Protein AF-A0AA47BUN8-F1 (afdb_monomer_lite)

pLDDT: mean 76.56, std 12.08, range [36.09, 88.44]

Structure (mmCIF, N/CA/C/O backbone):
data_AF-A0AA47BUN8-F1
#
_entry.id   AF-A0AA47BUN8-F1
#
loop_
_atom_site.group_PDB
_atom_site.id
_atom_site.type_symbol
_atom_site.label_atom_id
_atom_site.label_alt_id
_atom_site.label_comp_id
_atom_site.label_asym_i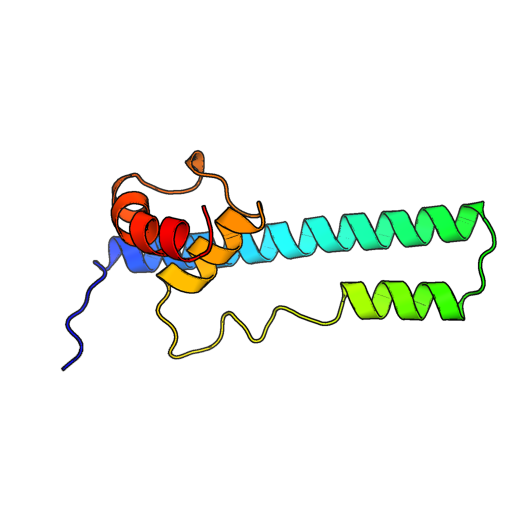d
_atom_site.label_entity_id
_atom_site.label_seq_id
_atom_site.pdbx_PDB_ins_code
_atom_site.Cartn_x
_atom_site.Cartn_y
_atom_site.Cartn_z
_atom_site.occupancy
_atom_site.B_iso_or_equiv
_atom_site.auth_seq_id
_atom_site.auth_comp_id
_atom_site.auth_asym_id
_atom_site.auth_atom_id
_atom_site.pdbx_PDB_model_num
ATOM 1 N N . MET A 1 1 ? 14.865 -19.195 -18.957 1.00 36.09 1 MET A N 1
ATOM 2 C CA . MET A 1 1 ? 15.720 -17.996 -19.086 1.00 36.09 1 MET A CA 1
ATOM 3 C C . MET A 1 1 ? 14.791 -16.784 -18.978 1.00 36.09 1 MET A C 1
ATOM 5 O O . MET A 1 1 ? 14.106 -16.490 -19.942 1.00 36.09 1 MET A O 1
ATOM 9 N N . ARG A 1 2 ? 14.596 -16.196 -17.783 1.00 43.25 2 ARG A N 1
ATOM 10 C CA . ARG A 1 2 ? 13.704 -15.027 -17.617 1.00 43.25 2 ARG A CA 1
ATOM 11 C C . ARG A 1 2 ? 14.529 -13.775 -17.889 1.00 43.25 2 ARG A C 1
ATOM 13 O O . ARG A 1 2 ? 15.339 -13.382 -17.049 1.00 43.25 2 ARG A O 1
ATOM 20 N N . GLU A 1 3 ? 14.393 -13.233 -19.094 1.00 45.75 3 GLU A N 1
ATOM 21 C CA . GLU A 1 3 ? 15.012 -11.970 -19.490 1.00 45.75 3 GLU A CA 1
ATOM 22 C C . GLU A 1 3 ? 14.672 -10.878 -18.472 1.00 45.75 3 GLU A C 1
ATOM 24 O O . GLU A 1 3 ? 13.587 -10.843 -17.889 1.00 45.75 3 GLU A O 1
ATOM 29 N N . ARG A 1 4 ? 15.650 -10.022 -18.178 1.00 57.88 4 ARG A N 1
ATOM 30 C CA . ARG A 1 4 ? 15.525 -8.962 -17.177 1.00 57.88 4 ARG A CA 1
ATOM 31 C C . ARG A 1 4 ? 14.574 -7.881 -17.719 1.00 57.88 4 ARG A C 1
ATOM 33 O O . ARG A 1 4 ? 15.043 -6.900 -18.273 1.00 57.88 4 ARG A O 1
ATOM 40 N N . VAL A 1 5 ? 13.262 -8.061 -17.529 1.00 67.50 5 VAL A N 1
ATOM 41 C CA . VAL A 1 5 ? 12.190 -7.120 -17.939 1.00 67.50 5 VAL A CA 1
ATOM 42 C C . VAL A 1 5 ? 12.424 -5.704 -17.395 1.00 67.50 5 VAL A C 1
ATOM 44 O O . VAL A 1 5 ? 12.087 -4.716 -18.036 1.00 67.50 5 VAL A O 1
ATOM 47 N N . TYR A 1 6 ? 13.063 -5.602 -16.228 1.00 71.44 6 TYR A N 1
ATOM 48 C CA . TYR A 1 6 ? 13.366 -4.334 -15.574 1.00 71.44 6 TYR A CA 1
ATOM 49 C C . TYR A 1 6 ? 14.843 -3.972 -15.669 1.00 71.44 6 TYR A C 1
ATOM 51 O O . TYR A 1 6 ? 15.710 -4.771 -15.283 1.00 71.44 6 TYR A O 1
ATOM 59 N N . SER A 1 7 ? 15.108 -2.726 -16.072 1.00 83.69 7 SER A N 1
ATOM 60 C CA . SER A 1 7 ? 16.420 -2.097 -15.914 1.00 83.69 7 SER A CA 1
ATOM 61 C C . SER A 1 7 ? 16.815 -2.030 -14.433 1.00 83.69 7 SER A C 1
ATOM 63 O O . SER A 1 7 ? 15.968 -2.072 -13.536 1.00 83.69 7 SER A O 1
ATOM 65 N N . GLN A 1 8 ? 18.113 -1.909 -14.145 1.00 81.56 8 GLN A N 1
ATOM 66 C CA . GLN A 1 8 ? 18.581 -1.796 -12.760 1.00 81.56 8 GLN A CA 1
ATOM 67 C C . GLN A 1 8 ? 18.005 -0.555 -12.057 1.00 81.56 8 GLN A C 1
ATOM 69 O O . GLN A 1 8 ? 17.652 -0.627 -10.883 1.00 81.56 8 GLN A O 1
ATOM 74 N N . ALA A 1 9 ? 17.860 0.556 -12.787 1.00 82.50 9 ALA A N 1
ATOM 75 C CA . ALA A 1 9 ? 17.249 1.780 -12.277 1.00 82.50 9 ALA A CA 1
ATOM 76 C C . ALA A 1 9 ? 15.786 1.550 -11.862 1.00 82.50 9 ALA A C 1
ATOM 78 O O . ALA A 1 9 ? 15.406 1.900 -10.748 1.00 82.50 9 ALA A O 1
ATOM 79 N N . MET A 1 10 ? 15.003 0.860 -12.697 1.00 81.94 10 MET A N 1
ATOM 80 C CA . MET A 1 10 ? 13.608 0.519 -12.394 1.00 81.94 10 MET A CA 1
ATOM 81 C C . MET A 1 10 ? 13.483 -0.422 -11.201 1.00 81.94 10 MET A C 1
ATOM 83 O O . MET A 1 10 ? 12.607 -0.246 -10.368 1.00 81.94 10 MET A O 1
ATOM 87 N N . ARG A 1 11 ? 14.371 -1.412 -11.061 1.00 82.06 11 ARG A N 1
ATOM 88 C CA . ARG A 1 11 ? 14.357 -2.299 -9.884 1.00 82.06 11 ARG A CA 1
ATOM 89 C C . ARG A 1 11 ? 14.596 -1.530 -8.589 1.00 82.06 11 ARG A C 1
ATOM 91 O O . ARG A 1 11 ? 13.952 -1.814 -7.580 1.00 82.06 11 ARG A O 1
ATOM 98 N N . ASN A 1 12 ? 15.511 -0.564 -8.623 1.00 84.38 12 ASN A N 1
ATOM 99 C CA . ASN A 1 12 ? 15.780 0.302 -7.481 1.00 84.38 12 ASN A CA 1
ATOM 100 C C . ASN A 1 12 ? 14.563 1.189 -7.171 1.00 84.38 12 ASN A C 1
ATOM 102 O O . ASN A 1 12 ? 14.189 1.317 -6.006 1.00 84.38 12 ASN A O 1
ATOM 106 N N . GLU A 1 13 ? 13.918 1.740 -8.202 1.00 84.88 13 GLU A N 1
ATOM 107 C CA . GLU A 1 13 ? 12.698 2.538 -8.061 1.00 84.88 13 GLU A CA 1
ATOM 108 C C . GLU A 1 13 ? 11.539 1.711 -7.489 1.00 84.88 13 GLU A C 1
ATOM 110 O O . GLU A 1 13 ? 10.976 2.090 -6.467 1.00 84.88 13 GLU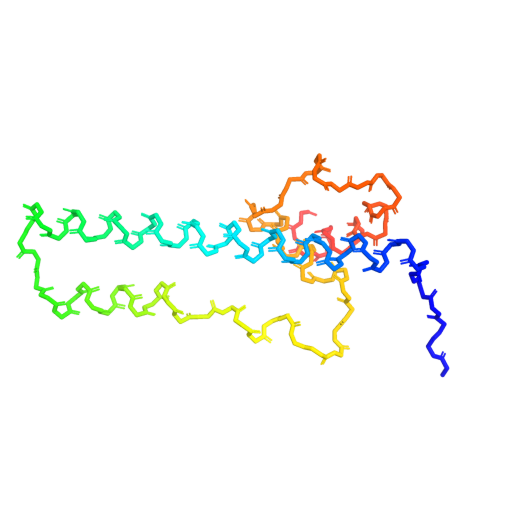 A O 1
ATOM 115 N N . LEU A 1 14 ? 11.242 0.542 -8.064 1.00 84.19 14 LEU A N 1
ATOM 116 C CA . LEU A 1 14 ? 10.216 -0.380 -7.570 1.00 84.19 14 LEU A CA 1
ATOM 117 C C . LEU A 1 14 ? 10.475 -0.755 -6.109 1.00 84.19 14 LEU A C 1
ATOM 119 O O . LEU A 1 14 ? 9.558 -0.722 -5.300 1.00 84.19 14 LEU A O 1
ATOM 123 N N . SER A 1 15 ? 11.725 -1.031 -5.728 1.00 83.50 15 SER A N 1
ATOM 124 C CA . SER A 1 15 ? 12.088 -1.292 -4.328 1.00 83.50 15 SER A CA 1
ATOM 125 C C . SER A 1 15 ? 11.802 -0.104 -3.402 1.00 83.50 15 SER A C 1
ATOM 127 O O . SER A 1 15 ? 11.287 -0.286 -2.296 1.00 83.50 15 SER A O 1
ATOM 129 N N . SER A 1 16 ? 12.083 1.119 -3.856 1.00 86.38 16 SER A N 1
ATOM 130 C CA . SER A 1 16 ? 11.745 2.343 -3.122 1.00 86.38 16 SER A CA 1
ATOM 131 C C . SER A 1 16 ? 10.229 2.517 -2.974 1.00 86.38 16 SER A C 1
ATOM 133 O O . SER A 1 16 ? 9.734 2.753 -1.871 1.00 86.38 16 SER A O 1
ATOM 135 N N . LEU A 1 17 ? 9.482 2.314 -4.062 1.00 85.75 17 LEU A N 1
ATOM 136 C CA . LEU A 1 17 ? 8.023 2.398 -4.088 1.00 85.75 17 LEU A CA 1
ATOM 137 C C . LEU A 1 17 ? 7.371 1.349 -3.191 1.00 85.75 17 LEU A C 1
ATOM 139 O O . LEU A 1 17 ? 6.422 1.671 -2.482 1.00 85.75 17 LEU A O 1
ATOM 143 N N . MET A 1 18 ? 7.905 0.124 -3.155 1.00 83.38 18 MET A N 1
ATOM 144 C CA . MET A 1 18 ? 7.431 -0.919 -2.245 1.00 83.38 18 MET A CA 1
ATOM 145 C C . MET A 1 18 ? 7.567 -0.464 -0.787 1.00 83.38 18 MET A C 1
ATOM 147 O O . MET A 1 18 ? 6.615 -0.564 -0.019 1.00 83.38 18 MET A O 1
ATOM 151 N N . LYS A 1 19 ? 8.714 0.109 -0.401 1.00 83.31 19 LYS A N 1
ATOM 152 C CA . LYS A 1 19 ? 8.905 0.644 0.959 1.00 83.31 19 LYS A CA 1
ATOM 153 C C . LYS A 1 19 ? 7.940 1.789 1.268 1.00 83.31 19 LYS A C 1
ATOM 155 O O . LYS A 1 19 ? 7.371 1.829 2.357 1.00 83.31 19 LYS A O 1
ATOM 160 N N . LEU A 1 20 ? 7.749 2.707 0.320 1.00 85.69 20 LEU A N 1
ATOM 161 C CA . LEU A 1 20 ? 6.835 3.837 0.478 1.00 85.69 20 LEU A CA 1
ATOM 162 C C . LEU A 1 20 ? 5.383 3.370 0.647 1.00 85.69 20 LEU A C 1
ATOM 164 O O . LEU A 1 20 ? 4.701 3.821 1.567 1.00 85.69 20 LEU A O 1
ATOM 168 N N . ALA A 1 21 ? 4.937 2.442 -0.201 1.00 83.62 21 ALA A N 1
ATOM 169 C CA . ALA A 1 21 ? 3.608 1.846 -0.139 1.00 83.62 21 ALA A CA 1
ATOM 170 C C . ALA A 1 21 ? 3.372 1.148 1.205 1.00 83.62 21 ALA A C 1
ATOM 172 O O . ALA A 1 21 ? 2.359 1.414 1.848 1.00 83.62 21 ALA A O 1
ATOM 173 N N . THR A 1 22 ? 4.331 0.342 1.671 1.00 82.12 22 THR A N 1
ATOM 174 C CA . THR A 1 22 ? 4.267 -0.331 2.978 1.00 82.12 22 THR A CA 1
ATOM 175 C C . THR A 1 22 ? 4.138 0.667 4.126 1.00 82.12 22 THR A C 1
ATOM 177 O O . THR A 1 22 ? 3.299 0.493 5.010 1.00 82.12 22 THR A O 1
ATOM 180 N N . ASN A 1 23 ? 4.923 1.747 4.107 1.00 84.06 23 ASN A N 1
ATOM 181 C CA . ASN A 1 23 ? 4.868 2.767 5.153 1.00 84.06 23 ASN A CA 1
ATOM 182 C C . ASN A 1 23 ? 3.517 3.498 5.168 1.00 84.06 23 ASN A C 1
ATOM 184 O O . ASN A 1 23 ? 2.905 3.641 6.227 1.00 84.06 23 ASN A O 1
ATOM 188 N N . ARG A 1 24 ? 3.017 3.916 3.999 1.00 86.69 24 ARG A N 1
ATOM 189 C CA . ARG A 1 24 ? 1.716 4.597 3.879 1.00 86.69 24 ARG A CA 1
ATOM 190 C C . ARG A 1 24 ? 0.550 3.677 4.220 1.00 86.69 24 ARG A C 1
ATOM 192 O O . ARG A 1 24 ? -0.431 4.108 4.829 1.00 86.69 24 ARG A O 1
ATOM 199 N N . GLU A 1 25 ? 0.647 2.403 3.860 1.00 84.31 25 GLU A N 1
ATOM 200 C CA . GLU A 1 25 ? -0.318 1.395 4.271 1.00 84.31 25 GLU A CA 1
ATOM 201 C C . GLU A 1 25 ? -0.363 1.261 5.798 1.00 84.31 25 GLU A C 1
ATOM 203 O O . GLU A 1 25 ? -1.450 1.335 6.388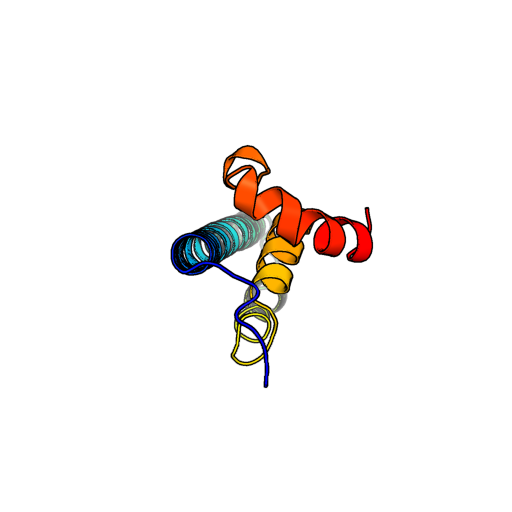 1.00 84.31 25 GLU A O 1
ATOM 208 N N . ALA A 1 26 ? 0.800 1.106 6.436 1.00 81.62 26 ALA A N 1
ATOM 209 C CA . AL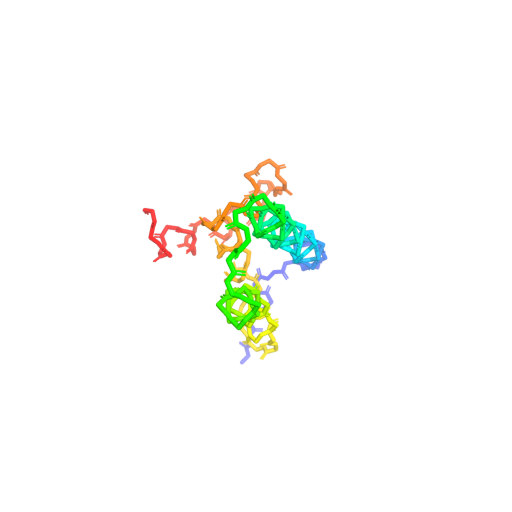A A 1 26 ? 0.910 1.022 7.887 1.00 81.62 26 ALA A CA 1
ATOM 210 C C . ALA A 1 26 ? 0.320 2.270 8.561 1.00 81.62 26 ALA A C 1
ATOM 212 O O . ALA A 1 26 ? -0.479 2.149 9.490 1.00 81.62 26 ALA A O 1
ATOM 213 N N . GLU A 1 27 ? 0.618 3.463 8.048 1.00 85.56 27 GLU A N 1
ATOM 214 C CA . GLU A 1 27 ? 0.077 4.722 8.564 1.00 85.56 27 GLU A CA 1
ATOM 215 C C . GLU A 1 27 ? -1.455 4.798 8.439 1.00 85.56 27 GLU A C 1
ATOM 217 O O . GLU A 1 27 ? -2.151 5.090 9.418 1.00 85.56 27 GLU A O 1
ATOM 222 N N . LYS A 1 28 ? -2.021 4.461 7.271 1.00 84.62 28 LYS A N 1
ATOM 223 C CA . LYS A 1 28 ? -3.481 4.447 7.057 1.00 84.62 28 LYS A CA 1
ATOM 224 C C . LYS A 1 28 ? -4.173 3.489 8.029 1.00 84.62 28 LYS A C 1
ATOM 226 O O . LYS A 1 28 ? -5.256 3.793 8.536 1.00 84.62 28 LYS A O 1
ATOM 231 N N . ARG A 1 29 ? -3.556 2.341 8.316 1.00 81.06 29 ARG A N 1
ATOM 232 C CA . ARG A 1 29 ? -4.068 1.356 9.283 1.00 81.06 29 ARG A CA 1
ATOM 233 C C . ARG A 1 29 ? -3.974 1.854 10.712 1.00 81.06 29 ARG A C 1
ATOM 235 O O . ARG A 1 29 ? -4.969 1.778 11.428 1.00 81.06 29 ARG A O 1
ATOM 242 N N . LEU A 1 30 ? -2.837 2.419 11.109 1.00 84.19 30 LEU A N 1
ATOM 243 C CA . LEU A 1 30 ? -2.668 3.033 12.426 1.00 84.19 30 LEU A CA 1
ATOM 244 C C . LEU A 1 30 ? -3.703 4.140 12.655 1.00 84.19 30 LEU A C 1
ATOM 246 O O . LEU A 1 30 ? -4.311 4.201 13.723 1.00 84.19 30 LEU A O 1
ATOM 250 N N . ASN A 1 31 ? -3.999 4.944 11.633 1.00 86.19 31 ASN A N 1
ATOM 251 C CA . ASN A 1 31 ? -5.048 5.963 11.689 1.00 86.19 31 ASN A CA 1
ATOM 252 C C . ASN A 1 31 ? -6.454 5.360 11.862 1.00 86.19 31 ASN A C 1
ATOM 254 O O . ASN A 1 31 ? -7.250 5.864 12.667 1.00 86.19 31 ASN A O 1
ATOM 258 N N . LYS A 1 32 ? -6.763 4.247 11.181 1.00 84.75 32 LYS A N 1
ATOM 259 C CA . LYS A 1 32 ? -8.020 3.502 11.387 1.00 84.75 32 LYS A CA 1
ATOM 260 C C . LYS A 1 32 ? -8.110 2.926 12.802 1.00 84.75 32 LYS A C 1
ATOM 262 O O . LYS A 1 32 ? -9.117 3.139 13.472 1.00 84.75 32 LYS A O 1
ATOM 267 N N . ILE A 1 33 ? -7.052 2.274 13.286 1.00 84.12 33 ILE A N 1
ATOM 268 C CA . ILE A 1 33 ? -6.973 1.719 14.647 1.00 84.12 33 ILE A CA 1
ATOM 269 C C . ILE A 1 33 ? -7.150 2.831 15.689 1.00 84.12 33 ILE A C 1
ATOM 271 O O . ILE A 1 33 ? -7.972 2.708 16.596 1.00 84.12 33 ILE A O 1
ATOM 275 N N . SER A 1 34 ? -6.454 3.957 15.526 1.00 85.56 34 SER A N 1
ATOM 276 C CA . SER A 1 34 ? -6.587 5.137 16.388 1.00 85.56 34 SER A CA 1
ATOM 277 C C . SER A 1 34 ? -8.029 5.653 16.422 1.00 85.56 34 SER A C 1
ATOM 279 O O . SER A 1 34 ? -8.571 5.937 17.492 1.00 85.56 34 SER A O 1
ATOM 281 N N . THR A 1 35 ? -8.700 5.695 15.269 1.00 86.88 35 THR A N 1
ATOM 282 C CA . THR A 1 35 ? -10.119 6.072 15.168 1.00 86.88 35 THR A CA 1
ATOM 283 C C . THR A 1 35 ? -11.033 5.089 15.901 1.00 86.88 35 THR A C 1
ATOM 285 O O . THR A 1 35 ? -11.912 5.518 16.652 1.00 86.88 35 THR A O 1
ATOM 288 N N . VAL A 1 36 ? -10.809 3.781 15.746 1.00 84.25 36 VAL A N 1
ATOM 289 C CA . VAL A 1 36 ? -11.558 2.730 16.455 1.00 84.25 36 VAL A CA 1
ATOM 290 C C . VAL A 1 36 ? -11.385 2.867 17.971 1.00 84.25 36 VAL A C 1
ATOM 292 O O . VAL A 1 36 ? -12.379 2.872 18.701 1.00 84.25 36 VAL A O 1
ATOM 295 N N . ILE A 1 37 ? -10.156 3.088 18.448 1.00 84.56 37 ILE A N 1
ATOM 296 C CA . ILE A 1 37 ? -9.855 3.306 19.871 1.00 84.56 37 ILE A CA 1
ATOM 297 C C . ILE A 1 37 ? -10.529 4.585 20.388 1.00 84.56 37 ILE A C 1
ATOM 299 O O . ILE A 1 37 ? -11.121 4.577 21.469 1.00 84.56 37 ILE A O 1
ATOM 303 N N . ARG A 1 38 ? -10.487 5.691 19.632 1.00 84.88 38 ARG A N 1
ATOM 304 C CA . ARG A 1 38 ? -11.179 6.941 20.001 1.00 84.88 38 ARG A CA 1
ATOM 305 C C . ARG A 1 38 ? -12.691 6.738 20.095 1.00 84.88 38 ARG A C 1
ATOM 307 O O . ARG A 1 38 ? -13.304 7.174 21.069 1.00 84.8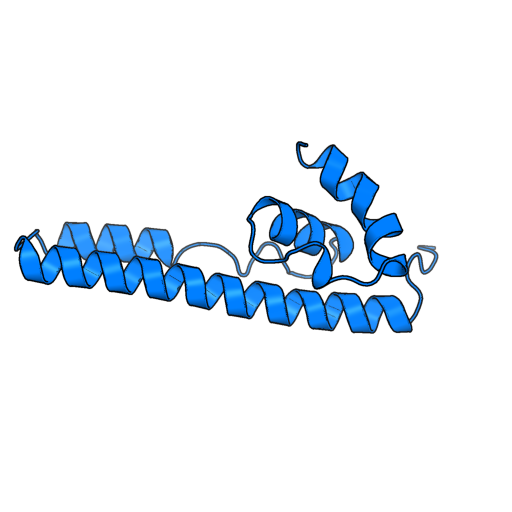8 38 ARG A O 1
ATOM 314 N N . ARG A 1 39 ? -13.290 6.038 19.125 1.00 84.50 39 ARG A N 1
ATOM 315 C CA . ARG A 1 39 ? -14.721 5.694 19.130 1.00 84.50 39 ARG A CA 1
ATOM 316 C C . ARG A 1 39 ? -15.077 4.818 20.327 1.00 84.50 39 ARG A C 1
ATOM 318 O O . ARG A 1 39 ? -16.099 5.060 20.962 1.00 84.50 39 ARG A O 1
ATOM 325 N N . TRP A 1 40 ? -14.232 3.844 20.658 1.00 82.62 40 TRP A N 1
ATOM 326 C CA . TRP A 1 40 ? -14.403 3.008 21.843 1.00 82.62 40 TRP A CA 1
ATOM 327 C C . TRP A 1 40 ? -14.398 3.830 23.132 1.00 82.62 40 TRP A C 1
ATOM 329 O O . TRP A 1 40 ? -15.352 3.738 23.906 1.00 82.62 40 TRP A O 1
ATOM 339 N N . LYS A 1 41 ? -13.383 4.687 23.322 1.00 79.00 41 LYS A N 1
ATOM 340 C CA . LYS A 1 41 ? -13.295 5.584 24.486 1.00 79.00 41 LYS A CA 1
ATOM 341 C C . LYS A 1 41 ? -14.550 6.448 24.636 1.00 79.00 41 LYS A C 1
ATOM 343 O O . LYS A 1 41 ? -15.001 6.660 25.756 1.00 79.00 41 LYS A O 1
ATOM 348 N N . ARG A 1 42 ? -15.128 6.913 23.522 1.00 84.75 42 ARG A N 1
ATOM 349 C CA . ARG A 1 42 ? -16.344 7.740 23.524 1.00 84.75 42 ARG A CA 1
ATOM 350 C C . ARG A 1 42 ? -17.621 6.946 23.814 1.00 84.75 42 ARG A C 1
ATOM 352 O O . ARG A 1 42 ? -18.464 7.414 24.568 1.00 84.75 42 ARG A O 1
ATOM 359 N N . ASN A 1 43 ? -17.773 5.766 23.214 1.00 81.88 43 ASN A N 1
ATOM 360 C CA . ASN A 1 43 ? -19.042 5.030 23.201 1.00 81.88 43 ASN A CA 1
ATOM 361 C C . ASN A 1 43 ? -19.123 3.898 24.245 1.00 81.88 43 ASN A C 1
ATOM 363 O O . ASN A 1 43 ? -20.148 3.225 24.310 1.00 81.88 43 ASN A O 1
ATOM 367 N N . LYS A 1 44 ? -18.065 3.657 25.037 1.00 74.31 44 LYS A N 1
ATOM 368 C CA . LYS A 1 44 ? -17.975 2.561 26.027 1.00 74.31 44 LYS A CA 1
ATOM 369 C C . LYS A 1 44 ? -18.332 1.176 25.451 1.00 74.31 44 LYS A C 1
ATOM 371 O O . LYS A 1 44 ? -18.913 0.343 26.143 1.00 74.31 44 LYS A O 1
ATOM 376 N N . SER A 1 45 ? -17.999 0.916 24.182 1.00 71.50 45 SER A N 1
ATOM 377 C CA . SER A 1 45 ? -18.229 -0.397 23.555 1.00 71.50 45 SER A CA 1
ATOM 378 C C . SER A 1 45 ? -17.485 -1.512 24.310 1.00 71.50 45 SER A C 1
ATOM 380 O O . SER A 1 45 ? -16.504 -1.250 25.005 1.00 71.50 45 SER A O 1
ATOM 382 N N . SER A 1 46 ? -17.910 -2.771 24.171 1.00 79.88 46 SER A N 1
ATOM 383 C CA . SER A 1 46 ? -17.207 -3.879 24.832 1.00 79.88 46 SER A CA 1
ATOM 384 C C . SER A 1 46 ? -15.771 -4.016 24.310 1.00 79.88 46 SER A C 1
ATOM 386 O O . SER A 1 46 ? -15.524 -3.934 23.105 1.00 79.88 46 SER A O 1
ATOM 388 N N . ALA A 1 47 ? -14.817 -4.242 25.220 1.00 77.44 47 ALA A N 1
ATOM 389 C CA . ALA A 1 47 ? -13.400 -4.382 24.876 1.00 77.44 47 ALA A CA 1
ATOM 390 C C . ALA A 1 47 ? -13.160 -5.509 23.856 1.00 77.44 47 ALA A C 1
ATOM 392 O O . ALA A 1 47 ? -12.359 -5.350 22.943 1.00 77.44 47 ALA A O 1
ATOM 393 N N . ARG A 1 48 ? -13.924 -6.607 23.950 1.00 79.88 48 ARG A N 1
ATOM 394 C CA . ARG A 1 48 ? -13.852 -7.742 23.018 1.00 79.88 48 ARG A CA 1
ATOM 395 C C . ARG A 1 48 ? -14.130 -7.334 21.569 1.00 79.88 48 ARG A C 1
ATOM 397 O O . ARG A 1 48 ? -13.319 -7.613 20.701 1.00 79.88 48 ARG A O 1
ATOM 404 N N . ARG A 1 49 ? -15.209 -6.581 21.325 1.00 78.88 49 ARG A N 1
ATOM 405 C CA . ARG A 1 49 ? -15.576 -6.122 19.973 1.00 78.88 49 ARG A CA 1
ATOM 406 C C . ARG A 1 49 ? -14.511 -5.212 19.357 1.00 78.88 49 ARG A C 1
ATOM 408 O O . ARG A 1 49 ? -14.313 -5.218 18.149 1.00 78.88 49 ARG A O 1
ATOM 415 N N . VAL A 1 50 ? -13.844 -4.421 20.190 1.00 80.06 50 VAL A N 1
ATOM 416 C CA . VAL A 1 50 ? -12.776 -3.510 19.763 1.00 80.06 50 VAL A CA 1
ATOM 417 C C . VAL A 1 50 ? -11.496 -4.270 19.454 1.00 80.06 50 VAL A C 1
ATOM 419 O O . VAL A 1 50 ? -10.838 -3.958 18.469 1.00 80.06 50 VAL A O 1
ATOM 422 N N . LEU A 1 51 ? -11.162 -5.280 20.258 1.00 81.88 51 LEU A N 1
ATOM 423 C CA . LEU A 1 51 ? -10.023 -6.155 19.993 1.00 81.88 51 LEU A CA 1
ATOM 424 C C . LEU A 1 51 ? -10.217 -6.951 18.701 1.00 81.88 51 LEU A C 1
ATOM 426 O O . LEU A 1 51 ? -9.276 -7.017 17.919 1.00 81.88 51 LEU A O 1
ATOM 430 N N . ASP A 1 52 ? -11.423 -7.456 18.432 1.00 82.56 52 ASP A N 1
ATOM 431 C CA . ASP A 1 52 ? -11.741 -8.146 17.173 1.00 82.56 52 ASP A CA 1
ATOM 432 C C . ASP A 1 52 ? -11.581 -7.203 15.960 1.00 82.56 52 ASP A C 1
ATOM 434 O O . ASP A 1 52 ? -10.975 -7.562 14.949 1.00 82.56 52 ASP A O 1
ATOM 438 N N . GLU A 1 53 ? -12.052 -5.955 16.076 1.00 79.62 53 GLU A N 1
ATOM 439 C CA . GLU A 1 53 ? -11.916 -4.935 15.027 1.00 79.62 53 GLU A CA 1
ATOM 440 C C . GLU A 1 53 ? -10.443 -4.542 14.802 1.00 79.62 53 GLU A C 1
ATOM 442 O O . GLU A 1 53 ? -9.988 -4.476 13.660 1.00 79.62 53 GLU A O 1
ATOM 447 N N . ILE A 1 54 ? -9.657 -4.362 15.868 1.00 80.38 54 ILE A N 1
ATOM 448 C CA . ILE A 1 54 ? -8.215 -4.087 15.772 1.00 80.38 54 ILE A CA 1
ATOM 449 C C . ILE A 1 54 ? -7.469 -5.281 15.166 1.00 80.38 54 ILE A C 1
ATOM 451 O O . ILE A 1 54 ? -6.626 -5.079 14.290 1.00 80.38 54 ILE A O 1
ATOM 455 N N . HIS A 1 55 ? -7.790 -6.513 15.570 1.00 80.06 55 HIS A N 1
ATOM 456 C CA . HIS A 1 55 ? -7.198 -7.720 14.990 1.00 80.06 55 HIS A CA 1
ATOM 457 C C . HIS A 1 55 ? -7.467 -7.808 13.489 1.00 80.06 55 HIS A C 1
ATOM 459 O O . HIS A 1 55 ? -6.535 -8.066 12.733 1.00 80.06 55 HIS A O 1
ATOM 465 N N . SER A 1 56 ? -8.691 -7.510 13.042 1.00 75.50 56 SER A N 1
ATOM 466 C CA . SER A 1 56 ? -9.030 -7.493 11.612 1.00 75.50 56 SER A CA 1
ATOM 467 C C . SER A 1 56 ? -8.246 -6.440 10.815 1.00 75.50 56 SER A C 1
ATOM 469 O O . SER A 1 56 ? -7.872 -6.681 9.674 1.00 75.50 56 SER A O 1
ATOM 471 N N . LEU A 1 57 ? -7.935 -5.292 11.427 1.00 72.50 57 LEU A N 1
ATOM 472 C CA . LEU A 1 57 ? -7.131 -4.228 10.811 1.00 72.50 57 LEU A CA 1
ATOM 473 C C . LEU A 1 57 ? -5.625 -4.532 10.817 1.00 72.50 57 LEU A C 1
ATOM 475 O O . LEU A 1 57 ? -4.874 -3.940 10.040 1.00 72.50 57 LEU A O 1
ATOM 479 N N . SER A 1 58 ? -5.194 -5.424 11.708 1.00 68.19 58 SER A N 1
ATOM 480 C CA . SER A 1 58 ? -3.797 -5.831 11.885 1.00 68.19 58 SER A CA 1
ATOM 481 C C . SER A 1 58 ? -3.452 -7.070 11.051 1.00 68.19 58 SER A C 1
ATOM 483 O O . SER A 1 58 ? -2.313 -7.230 10.618 1.00 68.19 58 SER A O 1
ATOM 485 N N . ALA A 1 59 ? -4.434 -7.940 10.807 1.00 60.50 59 ALA A N 1
ATOM 486 C CA . ALA A 1 59 ? -4.281 -9.179 10.059 1.00 60.50 59 ALA A CA 1
ATOM 487 C C . ALA A 1 59 ? -4.465 -8.942 8.553 1.00 60.50 59 ALA A C 1
ATOM 489 O O . ALA A 1 59 ? -5.590 -8.898 8.065 1.00 60.50 59 ALA A O 1
ATOM 490 N N . SER A 1 60 ? -3.342 -8.787 7.842 1.00 56.25 60 SER A N 1
ATOM 491 C CA . SER A 1 60 ? -3.101 -9.045 6.400 1.00 56.25 60 SER A CA 1
ATOM 492 C C . SER A 1 60 ? -2.226 -7.946 5.807 1.00 56.25 60 SER A C 1
ATOM 494 O O . SER A 1 60 ? -2.632 -6.807 5.874 1.00 56.25 60 SER A O 1
ATOM 496 N N . THR A 1 61 ? -1.050 -8.273 5.261 1.00 53.34 61 THR A N 1
ATOM 497 C CA . THR A 1 61 ? -0.325 -7.597 4.141 1.00 53.34 61 THR A CA 1
ATOM 498 C C . THR A 1 61 ? 1.193 -7.751 4.187 1.00 53.34 61 THR A C 1
ATOM 500 O O . THR A 1 61 ? 1.901 -7.081 3.446 1.00 53.34 61 THR A O 1
ATOM 503 N N . HIS A 1 62 ? 1.741 -8.677 4.973 1.00 47.88 62 HIS A N 1
ATOM 504 C CA . HIS A 1 62 ? 3.124 -9.101 4.716 1.00 47.88 62 HIS A CA 1
ATOM 505 C C . HIS A 1 62 ? 3.230 -10.166 3.612 1.00 47.88 62 HIS A C 1
ATOM 507 O O . HIS A 1 62 ? 4.217 -10.171 2.885 1.00 47.88 62 HIS A O 1
ATOM 513 N N . ASP A 1 63 ? 2.196 -10.986 3.397 1.00 46.41 63 ASP A N 1
ATOM 514 C CA . ASP A 1 63 ? 2.305 -12.150 2.502 1.00 46.41 63 ASP A CA 1
ATOM 515 C C . ASP A 1 63 ? 2.099 -11.868 1.004 1.00 46.41 63 ASP A C 1
ATOM 517 O O . ASP A 1 63 ? 2.407 -12.721 0.181 1.00 46.41 63 ASP A O 1
ATOM 521 N N . THR A 1 64 ? 1.627 -10.684 0.598 1.00 51.88 64 THR A N 1
ATOM 522 C CA . THR A 1 64 ? 1.459 -10.349 -0.836 1.00 51.88 64 THR A CA 1
ATOM 523 C C . THR A 1 64 ? 2.694 -9.715 -1.479 1.00 51.88 64 THR A C 1
ATOM 525 O O . THR A 1 64 ? 2.717 -9.525 -2.692 1.00 51.88 64 THR A O 1
ATOM 528 N N . TRP A 1 65 ? 3.726 -9.391 -0.694 1.00 54.81 65 TRP A N 1
ATOM 529 C CA . TRP A 1 65 ? 4.957 -8.743 -1.178 1.00 54.81 65 TRP A CA 1
ATOM 530 C C . TRP A 1 65 ? 6.149 -9.711 -1.243 1.00 54.81 65 TRP A C 1
ATOM 532 O O . TRP A 1 65 ? 7.267 -9.306 -1.569 1.00 54.81 65 TRP A O 1
ATOM 542 N N . THR A 1 66 ? 5.943 -10.986 -0.903 1.00 55.56 66 THR A N 1
ATOM 543 C CA . THR A 1 66 ? 7.017 -11.961 -0.710 1.00 55.56 66 THR A CA 1
ATOM 544 C C . THR A 1 66 ? 7.347 -12.751 -1.982 1.00 55.56 66 THR A C 1
ATOM 546 O O . THR A 1 66 ? 6.508 -13.355 -2.637 1.00 55.56 66 THR A O 1
ATOM 549 N N . SER A 1 67 ? 8.641 -12.688 -2.311 1.00 49.75 67 SER A N 1
ATOM 550 C CA . SER A 1 67 ? 9.485 -13.551 -3.151 1.00 49.75 67 SER A CA 1
ATOM 551 C C . SER A 1 67 ? 8.833 -14.390 -4.266 1.00 49.75 67 SER A C 1
ATOM 553 O O . SER A 1 67 ? 8.239 -15.436 -4.027 1.00 49.75 67 SER A O 1
ATOM 555 N N . GLY A 1 68 ? 9.084 -13.994 -5.521 1.00 58.34 68 GLY A N 1
ATOM 556 C CA . GLY A 1 68 ? 8.792 -14.783 -6.731 1.00 58.34 68 GLY A CA 1
ATOM 557 C C . GLY A 1 68 ? 7.716 -14.187 -7.641 1.00 58.34 68 GLY A C 1
ATOM 558 O O . GLY A 1 68 ? 7.639 -14.557 -8.816 1.00 58.34 68 GLY A O 1
ATOM 559 N N . VAL A 1 69 ? 6.940 -13.237 -7.118 1.00 65.81 69 VAL A N 1
ATOM 560 C CA . VAL A 1 69 ? 5.946 -12.445 -7.852 1.00 65.81 69 VAL A CA 1
ATOM 561 C C . VAL A 1 69 ? 6.639 -11.292 -8.587 1.00 65.81 69 VAL A C 1
ATOM 563 O O . VAL A 1 69 ? 7.646 -10.759 -8.116 1.00 65.81 69 VAL A O 1
ATOM 566 N N . ASP A 1 70 ? 6.127 -10.931 -9.765 1.00 73.56 70 ASP A N 1
ATOM 567 C CA . ASP A 1 70 ? 6.603 -9.764 -10.508 1.00 73.56 70 ASP A CA 1
ATOM 568 C C . ASP A 1 70 ? 6.477 -8.497 -9.632 1.00 73.56 70 ASP A C 1
ATOM 570 O O . ASP A 1 70 ? 5.391 -8.248 -9.103 1.00 73.56 70 ASP A O 1
ATOM 574 N N . PRO A 1 71 ? 7.547 -7.694 -9.455 1.00 75.44 71 PRO A N 1
ATOM 575 C CA . PRO A 1 71 ? 7.517 -6.502 -8.608 1.00 75.44 71 PRO A CA 1
ATOM 576 C C . PRO A 1 71 ? 6.527 -5.423 -9.081 1.00 75.44 71 PRO A C 1
ATOM 578 O O . PRO A 1 71 ? 6.169 -4.558 -8.286 1.00 75.44 71 PRO A O 1
ATOM 581 N N . GLY A 1 72 ? 6.049 -5.463 -10.328 1.00 78.19 72 GLY A N 1
ATOM 582 C CA . GLY A 1 72 ? 4.987 -4.588 -10.823 1.00 78.19 72 GLY A CA 1
ATOM 583 C C . GLY A 1 72 ? 3.607 -4.886 -10.225 1.00 78.19 72 GLY A C 1
ATOM 584 O O . GLY A 1 72 ? 2.809 -3.966 -10.060 1.00 78.19 72 GLY A O 1
ATOM 585 N N . ILE A 1 73 ? 3.330 -6.135 -9.834 1.00 78.94 73 ILE A N 1
ATOM 586 C CA . ILE A 1 73 ? 2.041 -6.555 -9.252 1.00 78.94 73 ILE A CA 1
ATOM 587 C C . ILE A 1 73 ? 1.756 -5.871 -7.905 1.00 78.94 73 ILE A C 1
ATOM 589 O O . ILE A 1 73 ? 0.693 -5.260 -7.767 1.00 78.94 73 ILE A O 1
ATOM 593 N N . PRO A 1 74 ? 2.655 -5.915 -6.903 1.00 78.19 74 PRO A N 1
ATOM 594 C CA . PRO A 1 74 ? 2.380 -5.268 -5.627 1.00 78.19 74 PRO A CA 1
ATOM 595 C C . PRO A 1 74 ? 2.314 -3.735 -5.746 1.00 78.19 74 PRO A C 1
ATOM 597 O O . PRO A 1 74 ? 1.555 -3.099 -5.016 1.00 78.19 74 PRO A O 1
ATOM 600 N N . ILE A 1 75 ? 3.031 -3.134 -6.705 1.00 83.06 75 ILE A N 1
ATOM 601 C CA . ILE A 1 75 ? 2.921 -1.697 -7.004 1.00 83.06 75 ILE A CA 1
ATOM 602 C C . ILE A 1 75 ? 1.565 -1.359 -7.635 1.00 83.06 75 ILE A C 1
ATOM 604 O O . ILE A 1 75 ? 0.923 -0.401 -7.204 1.00 83.06 75 ILE A O 1
ATOM 608 N N . ALA A 1 76 ? 1.089 -2.160 -8.592 1.00 81.00 76 ALA A N 1
ATOM 609 C CA . ALA A 1 76 ? -0.246 -2.000 -9.169 1.00 81.00 76 ALA A CA 1
ATOM 610 C C . ALA A 1 76 ? -1.340 -2.120 -8.094 1.00 81.00 76 ALA A C 1
ATOM 612 O O . ALA A 1 76 ? -2.232 -1.278 -8.016 1.00 81.00 76 ALA A O 1
ATOM 613 N N . HIS A 1 77 ? -1.223 -3.096 -7.191 1.00 80.25 77 HIS A N 1
ATOM 614 C CA . HIS A 1 77 ? -2.128 -3.222 -6.048 1.00 80.25 77 HIS A CA 1
ATOM 615 C C . HIS A 1 77 ? -2.079 -1.991 -5.127 1.00 80.25 77 HIS A C 1
ATOM 617 O O . HIS A 1 77 ? -3.119 -1.485 -4.707 1.00 80.25 77 HIS A O 1
ATOM 623 N N . ALA A 1 78 ? -0.884 -1.469 -4.830 1.00 80.88 78 ALA A N 1
ATOM 624 C CA . ALA A 1 78 ? -0.731 -0.278 -3.999 1.00 80.88 78 ALA A CA 1
ATOM 625 C C . ALA A 1 78 ? -1.351 0.982 -4.621 1.00 80.88 78 ALA A C 1
ATOM 627 O O . ALA A 1 78 ? -1.851 1.832 -3.883 1.00 80.88 78 ALA A O 1
ATOM 628 N N . LEU A 1 79 ? -1.356 1.093 -5.950 1.00 83.31 79 LEU A N 1
ATOM 629 C CA . LEU A 1 79 ? -2.054 2.156 -6.674 1.00 83.31 79 LEU A CA 1
ATOM 630 C C . LEU A 1 79 ? -3.572 2.010 -6.569 1.00 83.31 79 LEU A C 1
ATOM 632 O O . LEU A 1 79 ? -4.243 2.950 -6.150 1.00 83.31 79 LEU A O 1
ATOM 636 N N . VAL A 1 80 ? -4.109 0.822 -6.866 1.00 80.50 80 VAL A N 1
ATOM 637 C CA . VAL A 1 80 ? -5.557 0.549 -6.780 1.00 80.50 80 VAL A CA 1
ATOM 638 C C . VAL A 1 80 ? -6.080 0.769 -5.354 1.00 80.50 80 VAL A C 1
ATOM 640 O O . VAL A 1 80 ? -7.148 1.342 -5.154 1.00 80.50 80 VAL A O 1
ATOM 643 N N . ALA A 1 81 ? -5.304 0.389 -4.337 1.00 79.31 81 ALA A N 1
ATOM 644 C CA . ALA A 1 81 ? -5.654 0.599 -2.931 1.00 79.31 81 ALA A CA 1
ATOM 645 C C . ALA A 1 81 ? -5.459 2.055 -2.436 1.00 79.31 81 ALA A C 1
ATOM 647 O O . ALA A 1 81 ? -5.826 2.394 -1.296 1.00 79.31 81 ALA A O 1
ATOM 648 N N . GLY A 1 82 ? -4.883 2.926 -3.273 1.00 83.00 82 GLY A N 1
ATOM 649 C CA . GLY A 1 82 ? -4.622 4.336 -2.981 1.00 83.00 82 GLY A CA 1
ATOM 650 C C . GLY A 1 82 ? -3.508 4.568 -1.956 1.00 83.00 82 GLY A C 1
ATOM 651 O O . GLY A 1 82 ? -3.569 5.537 -1.198 1.00 83.00 82 GLY A O 1
ATOM 652 N N . TYR A 1 83 ? -2.532 3.662 -1.868 1.00 84.25 83 TYR A N 1
ATOM 653 C CA . TYR A 1 83 ? -1.311 3.835 -1.069 1.00 84.25 83 TYR A CA 1
ATOM 654 C C . TYR A 1 83 ? -0.212 4.561 -1.852 1.00 84.25 83 TYR A C 1
ATOM 656 O O . TYR A 1 83 ? 0.577 5.306 -1.270 1.00 84.25 83 TYR A O 1
ATOM 664 N N . LEU A 1 84 ? -0.187 4.383 -3.170 1.00 86.38 84 LEU A N 1
ATOM 665 C CA . LEU A 1 84 ? 0.624 5.165 -4.099 1.00 86.38 84 LEU A CA 1
ATOM 666 C C . LEU A 1 84 ? -0.287 6.014 -4.984 1.00 86.38 84 LEU A C 1
ATOM 668 O O . LEU A 1 84 ? -1.439 5.654 -5.224 1.00 86.38 84 LEU A O 1
ATOM 672 N N . GLN A 1 85 ? 0.241 7.138 -5.448 1.00 87.69 85 GLN A N 1
ATOM 673 C CA . GLN A 1 85 ? -0.362 7.995 -6.458 1.00 87.69 85 GLN A CA 1
ATOM 674 C C . GLN A 1 85 ? 0.480 7.944 -7.739 1.00 87.69 85 GLN A C 1
ATOM 676 O O . GLN A 1 85 ? 1.629 7.490 -7.731 1.00 87.69 85 GLN A O 1
ATOM 681 N N . ARG A 1 86 ? -0.084 8.403 -8.859 1.00 84.44 86 ARG A N 1
ATOM 682 C CA . ARG A 1 86 ? 0.607 8.397 -10.158 1.00 84.44 86 ARG A CA 1
ATOM 683 C C . ARG A 1 86 ? 1.884 9.239 -10.134 1.00 84.44 86 ARG A C 1
ATOM 685 O O . ARG A 1 86 ? 2.853 8.899 -10.813 1.00 84.44 86 ARG A O 1
ATOM 692 N N . GLU A 1 87 ? 1.875 10.317 -9.361 1.00 88.44 87 GLU A N 1
ATOM 693 C CA . GLU A 1 87 ? 2.965 11.284 -9.228 1.00 88.44 87 GLU A CA 1
ATOM 694 C C . GLU A 1 87 ? 4.151 10.716 -8.440 1.00 88.44 87 GLU A C 1
ATOM 696 O O . GLU A 1 87 ? 5.265 11.215 -8.576 1.00 88.44 87 GLU A O 1
ATOM 701 N N . ASP A 1 88 ? 3.938 9.658 -7.648 1.00 85.56 88 ASP A N 1
ATOM 702 C CA . ASP A 1 88 ? 5.019 8.987 -6.919 1.00 85.56 88 ASP A CA 1
ATOM 703 C C . ASP A 1 88 ? 5.910 8.140 -7.852 1.00 85.56 88 ASP A C 1
ATOM 705 O O . ASP A 1 88 ? 6.973 7.689 -7.430 1.00 85.56 88 ASP A O 1
ATOM 709 N N . ILE A 1 89 ? 5.484 7.894 -9.099 1.00 86.69 89 ILE A N 1
ATOM 710 C CA . ILE A 1 89 ? 6.069 6.903 -10.013 1.00 86.69 89 ILE A CA 1
ATOM 711 C C . ILE A 1 89 ? 6.607 7.601 -11.264 1.00 86.69 89 ILE A C 1
ATOM 713 O O . ILE A 1 89 ? 5.900 8.383 -11.904 1.00 86.69 89 ILE A O 1
ATOM 717 N N . SER A 1 90 ? 7.839 7.281 -11.667 1.00 88.38 90 SER A N 1
ATOM 718 C CA . SER A 1 90 ? 8.402 7.802 -12.912 1.00 88.38 90 SER A CA 1
ATOM 719 C C . SER A 1 90 ? 7.599 7.344 -14.129 1.00 88.38 90 SER A C 1
ATOM 721 O O . SER A 1 90 ? 7.086 6.225 -14.180 1.00 88.38 90 SER A O 1
ATOM 723 N N . ASP A 1 91 ? 7.553 8.170 -15.174 1.00 85.81 91 ASP A N 1
ATOM 724 C CA . ASP A 1 91 ? 6.849 7.830 -16.418 1.00 85.81 91 ASP A CA 1
ATOM 725 C C . ASP A 1 91 ? 7.346 6.526 -17.050 1.00 85.81 91 ASP A C 1
ATOM 727 O O . ASP A 1 91 ? 6.575 5.788 -17.664 1.00 85.81 91 ASP A O 1
ATOM 731 N N . SER A 1 92 ? 8.637 6.230 -16.887 1.00 83.44 92 SER A N 1
ATOM 732 C CA . SER A 1 92 ? 9.242 5.004 -17.403 1.00 83.44 92 SER A CA 1
ATOM 733 C C . SER A 1 92 ? 8.737 3.758 -16.673 1.00 83.44 92 SER A C 1
ATOM 735 O O . SER A 1 92 ? 8.449 2.748 -17.315 1.00 83.44 92 SER A O 1
ATOM 737 N N . THR A 1 93 ? 8.574 3.842 -15.351 1.00 84.62 93 THR A N 1
ATOM 738 C CA . THR A 1 93 ? 8.057 2.752 -14.521 1.00 84.62 93 THR A CA 1
ATOM 739 C C . THR A 1 93 ? 6.542 2.632 -14.657 1.00 84.62 93 THR A C 1
ATOM 741 O O . THR A 1 93 ? 6.041 1.512 -14.741 1.00 84.62 93 THR A O 1
ATOM 744 N N . TRP A 1 94 ? 5.820 3.753 -14.798 1.00 85.88 94 TRP A N 1
ATOM 745 C CA . TRP A 1 94 ? 4.373 3.771 -15.028 1.00 85.88 94 TRP A CA 1
ATOM 746 C C . TRP A 1 94 ? 3.967 2.983 -16.272 1.00 85.88 94 TRP A C 1
ATOM 748 O O . TRP A 1 94 ? 3.137 2.088 -16.175 1.00 85.88 94 TRP A O 1
ATOM 758 N N . LYS A 1 95 ? 4.596 3.250 -17.423 1.00 84.94 95 LYS A N 1
ATOM 759 C CA . LYS A 1 95 ? 4.277 2.565 -18.691 1.00 84.94 95 LYS A CA 1
ATOM 760 C C . LYS A 1 95 ? 4.377 1.039 -18.599 1.00 84.94 95 LYS A C 1
ATOM 762 O O . LYS A 1 95 ? 3.687 0.333 -19.323 1.00 84.94 95 LYS A O 1
ATOM 767 N N . MET A 1 96 ? 5.233 0.528 -17.715 1.00 78.94 96 MET A N 1
ATOM 768 C CA . MET A 1 96 ? 5.418 -0.911 -17.521 1.00 78.94 96 MET A CA 1
ATOM 769 C C . MET A 1 96 ? 4.354 -1.527 -16.609 1.00 78.94 96 MET A C 1
ATOM 771 O O . MET A 1 96 ? 3.966 -2.674 -16.810 1.00 78.94 96 MET A O 1
ATOM 775 N N . ILE A 1 97 ? 3.891 -0.787 -15.600 1.00 81.31 97 ILE A N 1
ATOM 776 C CA . ILE A 1 97 ? 2.869 -1.262 -14.656 1.00 81.31 97 ILE A CA 1
ATOM 777 C C . ILE A 1 97 ? 1.446 -0.916 -15.101 1.00 81.31 97 ILE A C 1
ATOM 779 O O . ILE A 1 97 ? 0.505 -1.496 -14.575 1.00 81.31 97 ILE A O 1
ATOM 783 N N . GLU A 1 98 ? 1.277 -0.014 -16.068 1.00 82.06 98 GLU A N 1
ATOM 784 C CA . GLU A 1 98 ? -0.019 0.442 -16.581 1.00 82.06 98 GLU A CA 1
ATOM 785 C C . GLU A 1 98 ? -0.900 -0.732 -17.016 1.00 82.06 98 GLU A C 1
ATOM 787 O O . GLU A 1 98 ? -2.036 -0.841 -16.568 1.00 82.06 98 GLU A O 1
ATOM 792 N N . ALA A 1 99 ? -0.340 -1.689 -17.763 1.00 77.38 99 ALA A N 1
ATOM 793 C CA . ALA A 1 99 ? -1.059 -2.899 -18.159 1.00 77.38 99 ALA A CA 1
ATOM 794 C C . ALA A 1 99 ? -1.525 -3.738 -16.953 1.00 77.38 99 ALA A C 1
ATOM 796 O O . ALA A 1 99 ? -2.618 -4.297 -16.973 1.00 77.38 99 ALA A O 1
ATOM 797 N N . LEU A 1 100 ? -0.719 -3.812 -15.888 1.00 76.69 100 LEU A N 1
ATOM 798 C CA . LEU A 1 100 ? -1.082 -4.523 -14.658 1.00 76.69 100 LEU A CA 1
ATOM 799 C C . LEU A 1 100 ? -2.168 -3.776 -13.878 1.00 76.69 100 LEU A C 1
ATOM 801 O O . LEU A 1 10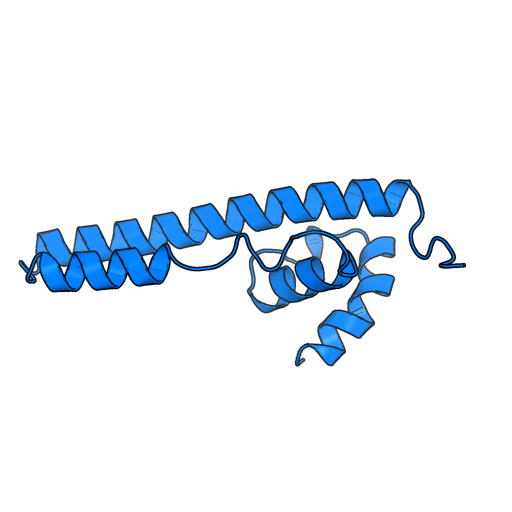0 ? -3.051 -4.416 -13.316 1.00 76.69 100 LEU A O 1
ATOM 805 N N . VAL A 1 101 ? -2.119 -2.443 -13.862 1.00 72.69 101 VAL A N 1
ATOM 806 C CA . VAL A 1 101 ? -3.136 -1.588 -13.234 1.00 72.69 101 VAL A CA 1
ATOM 807 C C . VAL A 1 101 ? -4.478 -1.737 -13.952 1.00 72.69 101 VAL A C 1
ATOM 809 O O . VAL A 1 101 ? -5.485 -1.960 -13.286 1.00 72.69 101 VAL A O 1
ATOM 812 N N . THR A 1 102 ? -4.495 -1.699 -15.288 1.00 76.81 102 THR A N 1
ATOM 813 C CA . THR A 1 102 ? -5.707 -1.936 -16.090 1.00 76.81 102 THR A CA 1
ATOM 814 C C . THR A 1 102 ? -6.272 -3.340 -15.846 1.00 76.81 102 THR A C 1
ATOM 816 O O . THR A 1 102 ? -7.458 -3.499 -15.571 1.00 76.81 102 THR A O 1
ATOM 819 N N . LEU A 1 103 ? -5.426 -4.379 -15.855 1.00 67.81 103 LEU A N 1
ATOM 820 C CA . LEU A 1 103 ? -5.859 -5.761 -15.596 1.00 67.81 103 LEU A CA 1
ATOM 821 C C . LEU A 1 103 ? -6.368 -5.987 -14.162 1.00 67.81 103 LEU A C 1
ATOM 823 O O . LEU A 1 103 ? -7.216 -6.851 -13.949 1.00 67.81 103 LEU A O 1
ATOM 827 N N . ALA A 1 104 ? -5.862 -5.234 -13.182 1.00 62.62 104 ALA A N 1
ATOM 828 C CA . ALA A 1 104 ? -6.277 -5.324 -11.783 1.00 62.62 104 ALA A CA 1
ATOM 829 C C . ALA A 1 104 ? -7.661 -4.703 -11.501 1.00 62.62 104 ALA A C 1
ATOM 831 O O . ALA A 1 104 ? -8.156 -4.839 -10.381 1.00 62.62 104 ALA A O 1
ATOM 832 N N . GLY A 1 105 ? -8.300 -4.076 -12.494 1.00 51.78 105 GLY A N 1
ATOM 833 C CA . GLY A 1 105 ? -9.687 -3.618 -12.402 1.00 51.78 105 GLY A CA 1
ATOM 834 C C . GLY A 1 105 ? -9.854 -2.100 -12.382 1.00 51.78 105 GLY A C 1
ATOM 835 O O . GLY A 1 105 ? -10.513 -1.576 -11.481 1.00 51.78 105 GLY A O 1
ATOM 836 N N . ILE A 1 106 ? -9.303 -1.424 -13.397 1.00 45.25 106 ILE A N 1
ATOM 837 C CA . ILE A 1 106 ? -9.840 -0.155 -13.920 1.00 45.25 106 ILE A CA 1
ATOM 838 C C . ILE A 1 106 ? -10.264 -0.394 -15.366 1.00 45.25 106 ILE A C 1
ATOM 840 O O . ILE A 1 106 ? -9.402 -0.856 -16.147 1.00 45.25 106 ILE A O 1
#

Foldseek 3Di:
DDPPPDDPVLVVLLVVLVVQLVVLLVVVLVVVLVVLVVVCVVVVDDPVVSVVVNVVSVPDDPPVCDDDDDSLQVSLVSPVVVSDDPVSDDPVNCVVSVVVNVVVPD

Secondary structure (DSSP, 8-state):
-----S-HHHHHHHHHHHHHHHHHHHHHHHHHHHHHHHHHHHHT--HHHHHHHHHHHHSSSSTTS-SSS-THHHHHHHHHTTSS-GGGS-HHHHHHHHHHHHHTT-

Radius of gyration: 17.42 Å; chains: 1; bounding box: 38×29×46 Å

Sequence (106 aa):
MRERVYSQAMRNELSSLMKLATNREAEKRLNKISTVIRRWKRNKSSARRVLDEIHSLSASTHDTWTSGVDPGIPIAHALVAGYLQREDISDSTWKMIEALVTLAGI